Protein AF-A0A433ER71-F1 (afdb_monomer_lite)

Foldseek 3Di:
DDDAAEAEEEAAPQCPVVCVVVQVVVVVVDSHHYDYYHPYQVVLVVCVVVVVHPGRDHPDDDDPVQVDPPHNDDDDDDGDDDDDDDDDPQLDDPPVPPDCPPDPDVVVVCVVVVVDDDPCVVRVGDD

Radius of gyration: 21.33 Å; chains: 1; bounding box: 49×27×64 Å

pLDDT: mean 84.92, std 12.04, range [51.22, 97.25]

Sequence (127 aa):
MSKKPTYLFGGSTSVQGLMNSVLKKFTQEHDIRVAYNSSGSSGGETGIKDNTLVLGFTSRVLKPEFTKAPYAGLKFAIDGILLIANLPSDCKQSDSELDLVSSKVNILQQIYQGTTKTWGDLLGCQS

Structure (mmCIF, N/CA/C/O backbone):
data_AF-A0A433ER71-F1
#
_entry.id   AF-A0A433ER71-F1
#
loop_
_atom_site.group_PDB
_atom_site.id
_atom_site.type_symbol
_atom_site.label_atom_id
_atom_site.label_alt_id
_atom_site.label_comp_id
_atom_site.label_asym_id
_atom_site.label_entity_id
_atom_site.label_seq_id
_atom_site.pdbx_PDB_ins_code
_atom_site.Cartn_x
_atom_site.Cartn_y
_atom_site.Cartn_z
_atom_site.occupancy
_atom_site.B_iso_or_equiv
_atom_site.auth_seq_id
_atom_site.auth_comp_id
_atom_site.auth_asym_id
_atom_site.auth_atom_id
_atom_site.pdbx_PDB_model_num
ATOM 1 N N . MET A 1 1 ? 1.423 -10.251 -36.057 1.00 51.22 1 MET A N 1
ATOM 2 C CA . MET A 1 1 ? 1.048 -9.295 -34.991 1.00 51.22 1 MET A CA 1
ATOM 3 C C . MET A 1 1 ? 2.092 -9.388 -33.889 1.00 51.22 1 MET A C 1
ATOM 5 O O . MET A 1 1 ? 2.271 -10.476 -33.357 1.00 51.22 1 MET A O 1
ATOM 9 N N . SER A 1 2 ? 2.822 -8.307 -33.599 1.00 61.31 2 SER A N 1
ATOM 10 C CA . SER A 1 2 ? 3.747 -8.281 -32.455 1.00 61.31 2 SER A CA 1
ATOM 11 C C . SER A 1 2 ? 2.932 -8.287 -31.157 1.00 61.31 2 SER A C 1
ATOM 13 O O . SER A 1 2 ? 1.913 -7.601 -31.074 1.00 61.31 2 SER A O 1
ATOM 15 N N . LYS A 1 3 ? 3.314 -9.098 -30.163 1.00 77.25 3 LYS A N 1
ATOM 16 C CA . LYS A 1 3 ? 2.631 -9.107 -28.861 1.00 77.25 3 LYS A CA 1
ATOM 17 C C . LYS A 1 3 ? 2.957 -7.798 -28.140 1.00 77.25 3 LYS A C 1
ATOM 19 O O . LYS A 1 3 ? 4.132 -7.487 -27.970 1.00 77.25 3 LYS A O 1
ATOM 24 N N . LYS A 1 4 ? 1.933 -7.065 -27.689 1.00 82.62 4 LYS A N 1
ATOM 25 C CA . LYS A 1 4 ? 2.132 -5.870 -26.855 1.00 82.62 4 LYS A CA 1
ATOM 26 C C . LYS A 1 4 ? 2.952 -6.245 -25.612 1.00 82.62 4 LYS A C 1
ATOM 28 O O . LYS A 1 4 ? 2.620 -7.257 -24.977 1.00 82.62 4 LYS A O 1
ATOM 33 N N . PRO A 1 5 ? 3.984 -5.469 -25.241 1.00 86.88 5 PRO A N 1
ATOM 34 C CA . PRO A 1 5 ? 4.736 -5.728 -24.022 1.00 86.88 5 PRO A CA 1
ATOM 35 C C . PRO A 1 5 ? 3.794 -5.656 -22.816 1.00 86.88 5 PRO A C 1
ATOM 37 O O . PRO A 1 5 ? 2.870 -4.839 -22.777 1.00 86.88 5 PRO A O 1
ATOM 40 N N . THR A 1 6 ? 3.996 -6.560 -21.858 1.00 90.06 6 THR A N 1
ATOM 41 C CA . THR A 1 6 ? 3.180 -6.651 -20.643 1.00 90.06 6 THR A CA 1
ATOM 42 C C . THR A 1 6 ? 4.055 -6.396 -19.427 1.00 90.06 6 THR A C 1
ATOM 44 O O . THR A 1 6 ? 5.035 -7.105 -19.218 1.00 90.06 6 THR A O 1
ATOM 47 N N . TYR A 1 7 ? 3.679 -5.403 -18.627 1.00 92.62 7 TYR A N 1
ATOM 48 C CA . TYR A 1 7 ? 4.356 -5.049 -17.385 1.00 92.62 7 TYR A CA 1
ATOM 49 C C . TYR A 1 7 ? 3.492 -5.432 -16.183 1.00 92.62 7 TYR A C 1
ATOM 51 O O . TYR A 1 7 ? 2.276 -5.218 -16.180 1.00 92.62 7 TYR A O 1
ATOM 59 N N . LEU A 1 8 ? 4.129 -6.002 -15.162 1.00 94.94 8 LEU A N 1
ATOM 60 C CA . LEU A 1 8 ? 3.473 -6.404 -13.922 1.00 94.94 8 LEU A CA 1
ATOM 61 C C . LEU A 1 8 ? 3.888 -5.472 -12.793 1.00 94.94 8 LEU A C 1
ATOM 63 O O . LEU A 1 8 ? 5.067 -5.366 -12.454 1.00 94.94 8 LEU A O 1
ATOM 67 N N . PHE A 1 9 ? 2.900 -4.798 -12.223 1.00 96.00 9 PHE A N 1
ATOM 68 C CA . PHE A 1 9 ? 3.019 -3.972 -11.030 1.00 96.00 9 PHE A CA 1
ATOM 69 C C . PHE A 1 9 ? 2.306 -4.675 -9.874 1.00 96.00 9 PHE A C 1
ATOM 71 O O . PHE A 1 9 ? 1.415 -5.493 -10.109 1.00 96.00 9 PHE A O 1
ATOM 78 N N . GLY A 1 10 ? 2.651 -4.377 -8.624 1.00 96.75 10 GLY A N 1
ATOM 79 C CA . GLY A 1 10 ? 1.924 -4.983 -7.510 1.00 96.75 10 GLY A CA 1
ATOM 80 C C . GLY A 1 10 ? 2.376 -4.582 -6.117 1.00 96.75 10 GLY A C 1
ATOM 81 O O . GLY A 1 10 ? 3.368 -3.882 -5.939 1.00 96.75 10 GLY A O 1
ATOM 82 N N . GLY A 1 11 ? 1.625 -5.029 -5.117 1.00 96.69 11 GLY A N 1
ATOM 83 C CA . GLY A 1 11 ? 1.913 -4.789 -3.708 1.00 96.69 11 GLY A CA 1
ATOM 84 C C . GLY A 1 11 ? 0.729 -4.195 -2.957 1.00 96.69 11 GLY A C 1
ATOM 85 O O . GLY A 1 11 ? -0.335 -4.809 -2.906 1.00 96.69 11 GLY A O 1
ATOM 86 N N . SER A 1 12 ? 0.939 -3.039 -2.318 1.00 95.44 12 SER A N 1
ATOM 87 C CA . SER A 1 12 ? -0.012 -2.402 -1.398 1.00 95.44 12 SER A CA 1
ATOM 88 C C . SER A 1 12 ? -1.445 -2.348 -1.934 1.00 95.44 12 SER A C 1
ATOM 90 O O . SER A 1 12 ? -1.748 -1.648 -2.898 1.00 95.44 12 SER A O 1
ATOM 92 N N . THR A 1 13 ? -2.359 -3.000 -1.219 1.00 94.00 13 THR A N 1
ATOM 93 C CA . THR A 1 13 ? -3.798 -2.962 -1.509 1.00 94.00 13 THR A CA 1
ATOM 94 C C . THR A 1 13 ? -4.361 -1.543 -1.435 1.00 94.00 13 THR A C 1
ATOM 96 O O . THR A 1 13 ? -5.298 -1.214 -2.159 1.00 94.00 13 THR A O 1
ATOM 99 N N . SER A 1 14 ? -3.762 -0.676 -0.615 1.00 92.19 14 SER A N 1
ATOM 100 C CA . SER A 1 14 ? -4.272 0.671 -0.360 1.00 92.19 14 SER A CA 1
ATOM 101 C C . SER A 1 14 ? -4.195 1.595 -1.583 1.00 92.19 14 SER A C 1
ATOM 103 O O . SER A 1 14 ? -5.033 2.472 -1.761 1.00 92.19 14 SER A O 1
ATOM 105 N N . VAL A 1 15 ? -3.266 1.333 -2.511 1.00 92.88 15 VAL A N 1
ATOM 106 C CA . VAL A 1 15 ? -3.113 2.117 -3.751 1.00 92.88 15 VAL A CA 1
ATOM 107 C C . VAL A 1 15 ? -3.743 1.442 -4.969 1.00 92.88 15 VAL A C 1
ATOM 109 O O . VAL A 1 15 ? -3.690 1.988 -6.070 1.00 92.88 15 VAL A O 1
ATOM 112 N N . GLN A 1 16 ? -4.365 0.269 -4.805 1.00 92.31 16 GLN A N 1
ATOM 113 C CA . GLN A 1 16 ? -4.931 -0.500 -5.915 1.00 92.31 16 GLN A CA 1
ATOM 114 C C . GLN A 1 16 ? -5.985 0.302 -6.693 1.00 92.31 16 GLN A C 1
ATOM 116 O O . GLN A 1 16 ? -5.972 0.296 -7.922 1.00 92.31 16 GLN A O 1
ATOM 121 N N . GLY A 1 17 ? -6.875 1.024 -6.003 1.00 92.12 17 GLY A N 1
ATOM 122 C CA . GLY A 1 17 ? -7.908 1.845 -6.650 1.00 92.12 17 GLY A CA 1
ATOM 123 C C . GLY A 1 17 ? -7.325 2.970 -7.515 1.00 92.12 17 GLY A C 1
ATOM 124 O O . GLY A 1 17 ? -7.747 3.166 -8.660 1.00 92.12 17 GLY A O 1
ATOM 125 N N . LEU A 1 18 ? -6.298 3.654 -6.998 1.00 91.88 18 LEU A N 1
ATOM 126 C CA . LEU A 1 18 ? -5.546 4.671 -7.734 1.00 91.88 18 LEU A CA 1
ATOM 127 C C . LEU A 1 18 ? -4.863 4.057 -8.961 1.00 91.88 18 LEU A C 1
ATOM 129 O O . LEU A 1 18 ? -5.049 4.537 -10.079 1.00 91.88 18 LEU A O 1
ATOM 133 N N . MET A 1 19 ? -4.125 2.960 -8.770 1.00 93.62 19 MET A N 1
ATOM 134 C CA . MET A 1 19 ? -3.391 2.305 -9.851 1.00 93.62 19 MET A CA 1
ATOM 135 C C . MET A 1 19 ? -4.324 1.771 -10.933 1.00 93.62 19 MET A C 1
ATOM 137 O O . MET A 1 19 ? -4.067 2.001 -12.107 1.00 93.62 19 MET A O 1
ATOM 141 N N . ASN A 1 20 ? -5.449 1.149 -10.585 1.00 92.06 20 ASN A N 1
ATOM 142 C CA . ASN A 1 20 ? -6.422 0.681 -11.574 1.00 92.06 20 ASN A CA 1
ATOM 143 C C . ASN A 1 20 ? -6.931 1.825 -12.467 1.00 92.06 20 ASN A C 1
ATOM 145 O O . ASN A 1 20 ? -7.063 1.654 -13.680 1.00 92.06 20 ASN A O 1
ATOM 149 N N . SER A 1 21 ? -7.168 3.000 -11.881 1.00 92.25 21 SER A N 1
ATOM 150 C CA . SER A 1 21 ? -7.619 4.187 -12.614 1.00 92.25 21 SER A CA 1
ATOM 151 C C . SER A 1 21 ? -6.531 4.724 -13.550 1.00 92.25 21 SER A C 1
ATOM 153 O O . SER A 1 21 ? -6.796 4.977 -14.727 1.00 92.25 21 SER A O 1
ATOM 155 N N . VAL A 1 22 ? -5.292 4.832 -13.058 1.00 91.19 22 VAL A N 1
ATOM 156 C CA . VAL A 1 22 ? -4.134 5.285 -13.847 1.00 91.19 22 VAL A CA 1
ATOM 157 C C . VAL A 1 22 ? -3.828 4.311 -14.987 1.00 91.19 22 VAL A C 1
ATOM 159 O O . VAL A 1 22 ? -3.690 4.724 -16.137 1.00 91.19 22 VAL A O 1
ATOM 162 N N . LEU A 1 23 ? -3.775 3.008 -14.701 1.00 91.69 23 LEU A N 1
ATOM 163 C CA . LEU A 1 23 ? -3.423 1.974 -15.675 1.00 91.69 23 LEU A CA 1
ATOM 164 C C . LEU A 1 23 ? -4.477 1.806 -16.769 1.00 91.69 23 LEU A C 1
ATOM 166 O O . LEU A 1 23 ? -4.118 1.505 -17.911 1.00 91.69 23 LEU A O 1
ATOM 170 N N . LYS A 1 24 ? -5.759 2.037 -16.453 1.00 90.12 24 LYS A N 1
ATOM 171 C CA . LYS A 1 24 ? -6.833 2.063 -17.453 1.00 90.12 24 LYS A CA 1
ATOM 172 C C . LYS A 1 24 ? -6.564 3.131 -18.510 1.00 90.12 24 LYS A C 1
ATOM 174 O O . LYS A 1 24 ? -6.632 2.824 -19.696 1.00 90.12 24 LYS A O 1
ATOM 179 N N . LYS A 1 25 ? -6.213 4.349 -18.087 1.00 89.69 25 LYS A N 1
ATOM 180 C CA . LYS A 1 25 ? -5.865 5.447 -18.998 1.00 89.69 25 LYS A CA 1
ATOM 181 C C . LYS A 1 25 ? -4.566 5.151 -19.756 1.00 89.69 25 LYS A C 1
ATOM 183 O O . LYS A 1 25 ? -4.532 5.243 -20.976 1.00 89.69 25 LYS A O 1
ATOM 188 N N . PHE A 1 26 ? -3.539 4.676 -19.054 1.00 88.50 26 PHE A N 1
ATOM 189 C CA . PHE A 1 26 ? -2.230 4.380 -19.644 1.00 88.50 26 PHE A CA 1
ATOM 190 C C . PHE A 1 26 ? -2.292 3.296 -20.736 1.00 88.50 26 PHE A C 1
ATOM 192 O O . PHE A 1 26 ? -1.672 3.426 -21.784 1.00 88.50 26 PHE A O 1
ATOM 199 N N . THR A 1 27 ? -3.097 2.249 -20.532 1.00 88.31 27 THR A N 1
ATOM 200 C CA . THR A 1 27 ? -3.307 1.174 -21.523 1.00 88.31 27 THR A CA 1
ATOM 201 C C . THR A 1 27 ? -4.127 1.639 -22.736 1.00 88.31 27 THR A C 1
ATOM 203 O O . THR A 1 27 ? -4.049 1.033 -23.801 1.00 88.31 27 THR A O 1
ATOM 206 N N . GLN A 1 28 ? -4.944 2.688 -22.588 1.00 88.94 28 GLN A N 1
ATOM 207 C CA . GLN A 1 28 ? -5.695 3.285 -23.699 1.00 88.94 28 GLN A CA 1
ATOM 208 C C . GLN A 1 28 ? -4.824 4.226 -24.537 1.00 88.94 28 GLN A C 1
ATOM 210 O O . GLN A 1 28 ? -4.971 4.265 -25.755 1.00 88.94 28 GLN A O 1
ATOM 215 N N . GLU A 1 29 ? -3.925 4.970 -23.892 1.00 93.25 29 GLU A N 1
ATOM 216 C CA . GLU A 1 29 ? -3.077 5.983 -24.535 1.00 93.25 29 GLU A CA 1
ATOM 217 C C . GLU A 1 29 ? -1.780 5.408 -25.126 1.00 93.25 29 GLU A C 1
ATOM 219 O O . GLU A 1 29 ? -1.178 6.019 -26.008 1.00 93.25 29 GLU A O 1
ATOM 224 N N . HIS A 1 30 ? -1.354 4.222 -24.681 1.00 89.94 30 HIS A N 1
ATOM 225 C CA . HIS A 1 30 ? -0.104 3.595 -25.106 1.00 89.94 30 HIS A CA 1
ATOM 226 C C . HIS A 1 30 ? -0.311 2.156 -25.591 1.00 89.94 30 HIS A C 1
ATOM 228 O O . HIS A 1 30 ? -1.169 1.426 -25.098 1.00 89.94 30 HIS A O 1
ATOM 234 N N . ASP A 1 31 ? 0.532 1.700 -26.524 1.00 90.69 31 ASP A N 1
ATOM 235 C CA . ASP A 1 31 ? 0.473 0.339 -27.078 1.00 90.69 31 ASP A CA 1
ATOM 236 C C . ASP A 1 31 ? 1.133 -0.720 -26.171 1.00 90.69 31 ASP A C 1
A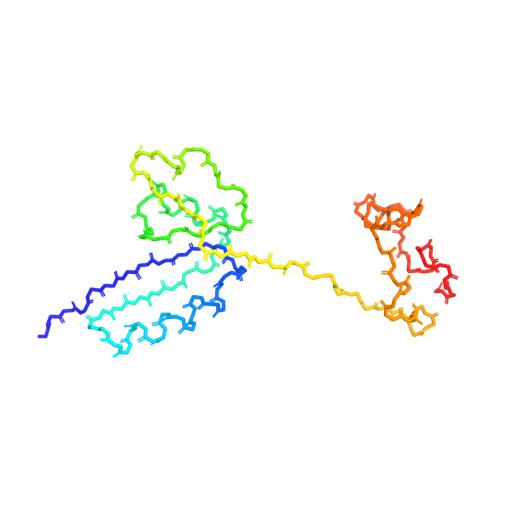TOM 238 O O . ASP A 1 31 ? 1.928 -1.555 -26.598 1.00 90.69 31 ASP A O 1
ATOM 242 N N . ILE A 1 32 ? 0.811 -0.682 -24.881 1.00 89.88 32 ILE A N 1
ATOM 243 C CA . ILE A 1 32 ? 1.353 -1.591 -23.868 1.00 89.88 32 ILE A CA 1
ATOM 244 C C . ILE A 1 32 ? 0.221 -2.189 -23.036 1.00 89.88 32 ILE A C 1
ATOM 246 O O . ILE A 1 32 ? -0.904 -1.696 -23.039 1.00 89.88 32 ILE A O 1
ATOM 250 N N . ARG A 1 33 ? 0.513 -3.254 -22.290 1.00 90.12 33 ARG A N 1
ATOM 251 C CA . ARG A 1 33 ? -0.389 -3.789 -21.266 1.00 90.12 33 ARG A CA 1
ATOM 252 C C . ARG A 1 33 ? 0.260 -3.648 -19.905 1.00 90.12 33 ARG A C 1
ATOM 254 O O . ARG A 1 33 ? 1.421 -4.008 -19.731 1.00 90.12 33 ARG A O 1
ATOM 261 N N . VAL A 1 34 ? -0.506 -3.185 -18.929 1.00 91.38 34 VAL A N 1
ATOM 262 C CA . VAL A 1 34 ? -0.062 -3.156 -17.539 1.00 91.38 34 VAL A CA 1
ATOM 263 C C . VAL A 1 34 ? -1.123 -3.804 -16.666 1.00 91.38 34 VAL A C 1
ATOM 265 O O . VAL A 1 34 ? -2.311 -3.531 -16.829 1.00 91.38 34 VAL A O 1
ATOM 268 N N . ALA A 1 35 ? -0.697 -4.672 -15.754 1.00 90.38 35 ALA A N 1
ATOM 269 C CA . ALA A 1 35 ? -1.568 -5.280 -14.757 1.00 90.38 35 ALA A CA 1
ATOM 270 C C . ALA A 1 35 ? -1.060 -4.975 -13.346 1.00 90.38 35 ALA A C 1
ATOM 272 O O . ALA A 1 35 ? 0.147 -4.868 -13.125 1.00 90.38 35 ALA A O 1
ATOM 273 N N . TYR A 1 36 ? -1.995 -4.857 -12.403 1.00 94.12 36 TYR A N 1
ATOM 274 C CA . TYR A 1 36 ? -1.702 -4.655 -10.990 1.00 94.12 36 TYR A CA 1
ATOM 275 C C . TYR A 1 36 ? -2.085 -5.896 -10.177 1.00 94.12 36 TYR A C 1
ATOM 277 O O . TYR A 1 36 ? -3.250 -6.293 -10.168 1.00 94.12 36 TYR A O 1
ATOM 285 N N . ASN A 1 37 ? -1.119 -6.489 -9.477 1.00 94.31 37 ASN A N 1
ATOM 286 C CA . ASN A 1 37 ? -1.331 -7.596 -8.554 1.00 94.31 37 ASN A CA 1
ATOM 287 C C . ASN A 1 37 ? -1.400 -7.085 -7.106 1.00 94.31 37 ASN A C 1
ATOM 289 O O . ASN A 1 37 ? -0.402 -6.633 -6.541 1.00 94.31 37 ASN A O 1
ATOM 293 N N . SER A 1 38 ? -2.579 -7.173 -6.497 1.00 91.69 38 SER A N 1
ATOM 294 C CA . SER A 1 38 ? -2.825 -6.718 -5.126 1.00 91.69 38 SER A CA 1
ATOM 295 C C . SER A 1 38 ? -2.410 -7.788 -4.110 1.00 91.69 38 SER A C 1
ATOM 297 O O . SER A 1 38 ? -3.239 -8.498 -3.549 1.00 91.69 38 SER A O 1
ATOM 299 N N . SER A 1 39 ? -1.099 -7.943 -3.914 1.00 94.56 39 SER A N 1
ATOM 300 C CA . SER A 1 39 ? -0.490 -8.960 -3.041 1.00 94.56 39 SER A CA 1
ATOM 301 C C . SER A 1 39 ? -0.162 -8.458 -1.625 1.00 94.56 39 SER A C 1
ATOM 303 O O . SER A 1 39 ? 0.396 -9.195 -0.812 1.00 94.56 39 SER A O 1
ATOM 305 N N . GLY A 1 40 ? -0.496 -7.202 -1.314 1.00 95.38 40 GLY A N 1
ATOM 306 C CA . GLY A 1 40 ? -0.130 -6.527 -0.070 1.00 95.38 40 GLY A CA 1
ATOM 307 C C . GLY A 1 40 ? 1.308 -5.994 -0.077 1.00 95.38 40 GLY A C 1
ATOM 308 O O . GLY A 1 40 ? 2.145 -6.388 -0.887 1.00 95.38 40 GLY A O 1
ATOM 309 N N . SER A 1 41 ? 1.619 -5.080 0.846 1.00 95.75 41 SER A N 1
ATOM 310 C CA . SER A 1 41 ? 2.904 -4.357 0.876 1.00 95.75 41 SER A CA 1
ATOM 311 C C . SER A 1 41 ? 4.130 -5.279 0.917 1.00 95.75 41 SER A C 1
ATOM 313 O O . SER A 1 41 ? 5.100 -5.040 0.203 1.00 95.75 41 SER A O 1
ATOM 315 N N . SER A 1 42 ? 4.070 -6.376 1.684 1.00 96.00 42 SER A N 1
ATOM 316 C CA . SER A 1 42 ? 5.148 -7.376 1.705 1.00 96.00 42 SER A CA 1
ATOM 317 C C . SER A 1 42 ? 5.329 -8.063 0.344 1.00 96.00 42 SER A C 1
ATOM 319 O O . SER A 1 42 ? 6.457 -8.295 -0.072 1.00 96.00 42 SER A O 1
ATOM 321 N N . GLY A 1 43 ? 4.235 -8.350 -0.371 1.00 96.75 43 GLY A N 1
ATOM 322 C CA . GLY A 1 43 ? 4.285 -8.960 -1.700 1.00 96.75 43 GLY A CA 1
ATOM 323 C C . GLY A 1 43 ? 4.896 -8.036 -2.756 1.00 96.75 43 GLY A C 1
ATOM 324 O O . GLY A 1 43 ? 5.603 -8.512 -3.639 1.00 96.75 43 GLY A O 1
ATOM 325 N N . GLY A 1 44 ? 4.689 -6.720 -2.638 1.00 97.06 44 GLY A N 1
ATOM 326 C CA . GLY A 1 44 ? 5.349 -5.726 -3.492 1.00 97.06 44 GLY A CA 1
ATOM 327 C C . GLY A 1 44 ? 6.866 -5.694 -3.288 1.00 97.06 44 GLY A C 1
ATOM 328 O O . GLY A 1 44 ? 7.622 -5.703 -4.256 1.00 97.06 44 GLY A O 1
ATOM 329 N N . GLU A 1 45 ? 7.310 -5.713 -2.028 1.00 96.88 45 GLU A N 1
ATOM 330 C CA . GLU A 1 45 ? 8.733 -5.765 -1.667 1.00 96.88 45 GLU A CA 1
ATOM 331 C C . GLU A 1 45 ? 9.406 -7.056 -2.160 1.00 96.88 45 GLU A C 1
ATOM 333 O O . GLU A 1 45 ? 10.479 -6.998 -2.762 1.00 96.88 45 GLU A O 1
ATOM 338 N N . THR A 1 46 ? 8.771 -8.213 -1.943 1.00 96.94 46 THR A N 1
ATOM 339 C CA . THR A 1 46 ? 9.263 -9.509 -2.433 1.00 96.94 46 THR A CA 1
ATOM 340 C C . THR A 1 46 ? 9.303 -9.551 -3.956 1.00 96.94 46 THR A C 1
ATOM 342 O O . THR A 1 46 ? 10.319 -9.927 -4.526 1.00 96.94 46 THR A O 1
ATOM 345 N N . GLY A 1 47 ? 8.251 -9.088 -4.636 1.00 97.06 47 GLY A N 1
ATOM 346 C CA . GLY A 1 47 ? 8.198 -9.123 -6.096 1.00 97.06 47 GLY A CA 1
ATOM 347 C C . GLY A 1 47 ? 9.292 -8.294 -6.777 1.00 97.06 47 GLY A C 1
ATOM 348 O O . GLY A 1 47 ? 9.772 -8.682 -7.841 1.00 97.06 47 GLY A O 1
ATOM 349 N N . ILE A 1 48 ? 9.729 -7.197 -6.148 1.00 97.25 48 ILE A N 1
ATOM 350 C CA . ILE A 1 48 ? 10.877 -6.406 -6.614 1.00 97.25 48 ILE A CA 1
ATOM 351 C C . ILE A 1 48 ? 12.197 -7.138 -6.379 1.00 97.25 48 ILE A 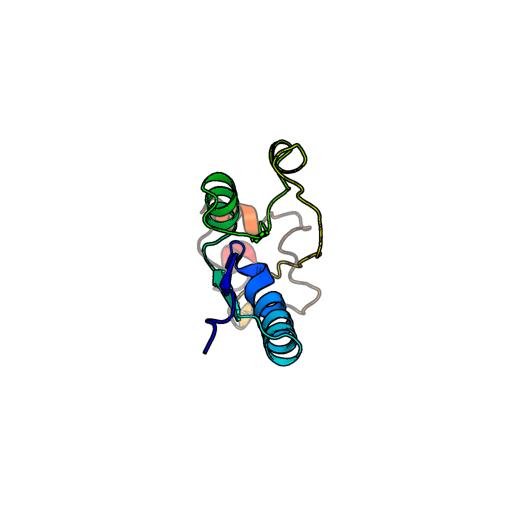C 1
ATOM 353 O O . ILE A 1 48 ? 13.031 -7.176 -7.278 1.00 97.25 48 ILE A O 1
ATOM 357 N N . LYS A 1 49 ? 12.384 -7.756 -5.208 1.00 96.75 49 LYS A N 1
ATOM 358 C CA . LYS A 1 49 ? 13.589 -8.550 -4.913 1.00 96.75 49 LYS A CA 1
ATOM 359 C C . LYS A 1 49 ? 13.731 -9.759 -5.840 1.00 96.75 49 LYS A C 1
ATOM 361 O O . LYS A 1 49 ? 14.836 -10.065 -6.278 1.00 96.75 49 LYS A O 1
ATOM 366 N N . ASP A 1 50 ? 12.611 -10.389 -6.175 1.00 97.00 50 ASP A N 1
ATOM 367 C C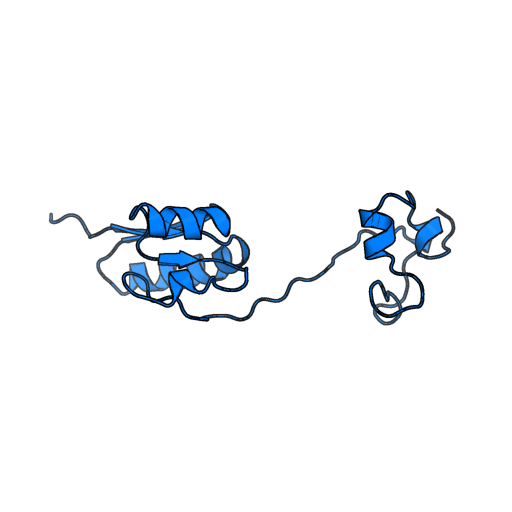A . ASP A 1 50 ? 12.559 -11.577 -7.028 1.00 97.00 50 ASP A CA 1
ATOM 368 C C . ASP A 1 50 ? 12.529 -11.234 -8.529 1.00 97.00 50 ASP A C 1
ATOM 370 O O . ASP A 1 50 ? 12.464 -12.132 -9.366 1.00 97.00 50 ASP A O 1
ATOM 374 N N . ASN A 1 51 ? 12.558 -9.944 -8.895 1.00 95.62 51 ASN A N 1
ATOM 375 C CA . ASN A 1 51 ? 12.439 -9.448 -10.274 1.00 95.62 51 ASN A CA 1
ATOM 376 C C . ASN A 1 51 ? 11.176 -9.933 -11.016 1.00 95.62 51 ASN A C 1
ATOM 378 O O . ASN A 1 51 ? 11.161 -10.045 -12.242 1.00 95.62 51 ASN A O 1
ATOM 382 N N . THR A 1 52 ? 10.100 -10.219 -10.283 1.00 95.81 52 THR A N 1
ATOM 383 C CA . THR A 1 52 ? 8.803 -10.616 -10.859 1.00 95.81 52 THR A CA 1
ATOM 384 C C . THR A 1 52 ? 7.889 -9.417 -11.111 1.00 95.81 52 THR A C 1
ATOM 386 O O . THR A 1 52 ? 6.952 -9.506 -11.907 1.00 95.81 52 THR A O 1
ATOM 389 N N . LEU A 1 53 ? 8.172 -8.286 -10.456 1.00 96.50 53 LEU A N 1
ATOM 390 C CA . LEU A 1 53 ? 7.483 -7.015 -10.638 1.00 96.50 53 LEU A CA 1
ATOM 391 C C . LEU A 1 53 ? 8.430 -5.960 -11.196 1.00 96.50 53 LEU A C 1
ATOM 393 O O . LEU A 1 53 ? 9.591 -5.870 -10.809 1.00 96.50 53 LEU A O 1
ATOM 397 N N . VAL A 1 54 ? 7.884 -5.102 -12.051 1.00 95.56 54 VAL A N 1
ATOM 398 C CA . VAL A 1 54 ? 8.578 -3.905 -12.540 1.00 95.56 54 VAL A CA 1
ATOM 399 C C . VAL A 1 54 ? 8.445 -2.763 -11.540 1.00 95.56 54 VAL A C 1
ATOM 401 O O . VAL A 1 54 ? 9.398 -2.024 -11.329 1.00 95.56 54 VAL A O 1
ATOM 404 N N . LEU A 1 55 ? 7.279 -2.639 -10.896 1.00 95.69 55 LEU A N 1
ATOM 405 C CA . LEU A 1 55 ? 7.035 -1.686 -9.813 1.00 95.69 55 LEU A CA 1
ATOM 406 C C . LEU A 1 55 ? 6.355 -2.384 -8.634 1.00 95.69 55 LEU A C 1
ATOM 408 O O . LEU A 1 55 ? 5.299 -3.006 -8.788 1.00 95.69 55 LEU A O 1
ATOM 412 N N . GLY A 1 56 ? 6.965 -2.246 -7.458 1.00 96.25 56 GLY A N 1
ATOM 413 C CA . GLY A 1 56 ? 6.464 -2.738 -6.182 1.00 96.25 56 GLY A CA 1
ATOM 414 C C . GLY A 1 56 ? 5.970 -1.584 -5.322 1.00 96.25 56 GLY A C 1
ATOM 415 O O . GLY A 1 56 ? 6.639 -0.560 -5.200 1.00 96.25 56 GLY A O 1
ATOM 416 N N . PHE A 1 57 ? 4.803 -1.752 -4.711 1.00 96.06 57 PHE A N 1
ATOM 417 C CA . PHE A 1 57 ? 4.161 -0.730 -3.892 1.00 96.06 57 PHE A CA 1
ATOM 418 C C . PHE A 1 57 ? 4.110 -1.181 -2.434 1.00 96.06 57 PHE A C 1
ATOM 420 O O . PHE A 1 57 ? 3.666 -2.289 -2.139 1.00 96.06 57 PHE A O 1
ATOM 427 N N . THR A 1 58 ? 4.513 -0.308 -1.513 1.00 94.81 58 THR A N 1
ATOM 428 C CA . THR A 1 58 ? 4.435 -0.546 -0.067 1.00 94.81 58 THR A CA 1
ATOM 429 C C . THR A 1 58 ? 3.755 0.645 0.603 1.00 94.81 58 THR A C 1
ATOM 431 O O . THR A 1 58 ? 4.090 1.792 0.324 1.00 94.81 58 THR A O 1
ATOM 434 N N . SER A 1 59 ? 2.769 0.378 1.460 1.00 93.19 59 SER A N 1
ATOM 435 C CA . SER A 1 59 ? 2.150 1.381 2.345 1.00 93.19 59 SER A CA 1
ATOM 436 C C . SER A 1 59 ? 2.951 1.614 3.629 1.00 93.19 59 SER A C 1
ATOM 438 O O . SER A 1 59 ? 2.569 2.424 4.469 1.00 93.19 59 SER A O 1
ATOM 440 N N . ARG A 1 60 ? 4.055 0.883 3.811 1.00 90.00 60 ARG A N 1
ATOM 441 C CA . ARG A 1 60 ? 4.946 1.026 4.963 1.00 90.00 60 ARG A CA 1
ATOM 442 C C . ARG A 1 60 ? 6.032 2.049 4.666 1.00 90.00 60 ARG A C 1
ATOM 444 O O . ARG A 1 60 ? 6.267 2.434 3.522 1.00 90.00 60 ARG A O 1
ATOM 451 N N . VAL A 1 61 ? 6.744 2.442 5.719 1.00 90.44 61 VAL A N 1
ATOM 452 C CA . VAL A 1 61 ? 7.990 3.194 5.572 1.00 90.44 61 VAL A CA 1
ATOM 453 C C . VAL A 1 61 ? 8.924 2.419 4.645 1.00 90.44 61 VAL A C 1
ATOM 455 O O . VAL A 1 61 ? 9.209 1.242 4.875 1.00 90.44 61 VAL A O 1
ATOM 458 N N . LEU A 1 62 ? 9.386 3.091 3.592 1.00 91.81 62 LEU A N 1
ATOM 459 C CA . LEU A 1 62 ? 10.301 2.505 2.627 1.00 91.81 62 LEU A CA 1
ATOM 460 C C . LEU A 1 62 ? 11.609 2.122 3.329 1.00 91.81 62 LEU A C 1
ATOM 462 O O . LEU A 1 62 ? 12.268 2.969 3.937 1.00 91.81 62 LEU A O 1
ATOM 466 N N . LYS A 1 63 ? 11.986 0.845 3.244 1.00 94.00 63 LYS A N 1
ATOM 467 C CA . LYS A 1 63 ? 13.239 0.357 3.830 1.00 94.00 63 LYS A CA 1
ATOM 468 C C . LYS A 1 63 ? 14.442 0.976 3.101 1.00 94.00 63 LYS A C 1
ATOM 470 O O . LYS A 1 63 ? 14.399 1.070 1.873 1.00 94.00 63 LYS A O 1
ATOM 475 N N . PRO A 1 64 ? 15.540 1.320 3.805 1.00 95.19 64 PRO A N 1
ATOM 476 C CA . PRO A 1 64 ? 16.726 1.924 3.187 1.00 95.19 64 PRO A CA 1
ATOM 477 C C . PRO A 1 64 ? 17.370 1.087 2.076 1.00 95.19 64 PRO A C 1
ATOM 479 O O . PRO A 1 64 ? 18.051 1.626 1.213 1.00 95.19 64 PRO A O 1
ATOM 482 N N . GLU A 1 65 ? 17.181 -0.232 2.086 1.00 95.12 65 GLU A N 1
ATOM 483 C CA . GLU A 1 65 ? 17.650 -1.105 1.006 1.00 95.12 65 GLU A CA 1
ATOM 484 C C . GLU A 1 65 ? 17.014 -0.756 -0.346 1.00 95.12 65 GLU A C 1
ATOM 486 O O . GLU A 1 65 ? 17.697 -0.808 -1.359 1.00 95.12 65 GLU A O 1
ATOM 491 N N . PHE A 1 66 ? 15.752 -0.313 -0.368 1.00 96.19 66 PHE A N 1
ATOM 492 C CA . PHE A 1 66 ? 15.038 0.029 -1.599 1.00 96.19 66 PHE A CA 1
ATOM 493 C C . PHE A 1 66 ? 15.367 1.425 -2.142 1.00 96.19 66 PHE A C 1
ATOM 495 O O . PHE A 1 66 ? 14.848 1.797 -3.190 1.00 96.19 66 PHE A O 1
ATOM 502 N N . THR A 1 67 ? 16.213 2.210 -1.469 1.00 95.12 67 THR A N 1
ATOM 503 C CA . THR A 1 67 ? 16.646 3.540 -1.942 1.00 95.12 67 THR A CA 1
ATOM 504 C C . THR A 1 67 ? 18.039 3.530 -2.570 1.00 95.12 67 THR A C 1
ATOM 506 O O . THR A 1 67 ? 18.556 4.580 -2.948 1.00 95.12 67 THR A O 1
ATOM 509 N N . LYS A 1 68 ? 18.664 2.354 -2.662 1.00 94.19 68 LYS A N 1
ATOM 510 C CA . LYS A 1 68 ? 20.016 2.159 -3.183 1.00 94.19 68 LYS A CA 1
ATOM 511 C C . LYS A 1 68 ? 19.986 1.165 -4.334 1.00 94.19 68 LYS A C 1
ATOM 513 O O . LYS A 1 68 ? 19.140 0.274 -4.360 1.00 94.19 68 LYS A O 1
ATOM 518 N N . ALA A 1 69 ? 20.962 1.283 -5.233 1.00 93.88 69 ALA A N 1
ATOM 519 C CA . ALA A 1 69 ? 21.129 0.360 -6.348 1.00 93.88 69 ALA A CA 1
ATOM 520 C C . ALA A 1 69 ? 21.092 -1.113 -5.872 1.00 93.88 69 ALA A C 1
ATOM 522 O O . ALA A 1 69 ? 21.713 -1.433 -4.854 1.00 93.88 69 ALA A O 1
ATOM 523 N N . PRO A 1 70 ? 20.378 -2.004 -6.584 1.00 93.69 70 PRO A N 1
ATOM 524 C CA . PRO A 1 70 ? 19.745 -1.793 -7.893 1.00 93.69 70 PRO A CA 1
ATOM 525 C C . PRO A 1 70 ? 18.349 -1.137 -7.841 1.00 93.69 70 PRO A C 1
ATOM 527 O O . PRO A 1 70 ? 17.723 -0.959 -8.882 1.00 93.69 70 PRO A O 1
ATOM 530 N N . TYR A 1 71 ? 17.849 -0.778 -6.659 1.00 96.56 71 TYR A N 1
ATOM 531 C CA . TYR A 1 71 ? 16.506 -0.238 -6.466 1.00 96.56 71 TYR A CA 1
ATOM 532 C C . TYR A 1 71 ? 16.484 1.298 -6.463 1.00 96.56 71 TYR A C 1
ATOM 534 O O . TYR A 1 71 ? 17.472 1.963 -6.149 1.00 96.56 71 TYR A O 1
ATOM 542 N N . ALA A 1 72 ? 15.324 1.864 -6.796 1.00 95.56 72 ALA A N 1
ATOM 543 C CA . ALA A 1 72 ? 15.088 3.307 -6.822 1.00 95.56 72 ALA A CA 1
ATOM 544 C C . ALA A 1 72 ? 13.679 3.634 -6.301 1.00 95.56 72 ALA A C 1
ATOM 546 O O . ALA A 1 72 ? 12.796 4.068 -7.038 1.00 95.56 72 ALA A O 1
ATOM 547 N N . GLY A 1 73 ? 13.443 3.360 -5.020 1.00 95.31 73 GLY A N 1
ATOM 548 C CA . GLY A 1 73 ? 12.169 3.630 -4.365 1.00 95.31 73 GLY A CA 1
ATOM 549 C C . GLY A 1 73 ? 11.976 5.113 -4.038 1.00 95.31 73 GLY A C 1
ATOM 550 O O . GLY A 1 73 ? 12.901 5.799 -3.603 1.00 95.31 73 GLY A O 1
ATOM 551 N N . LEU A 1 74 ? 10.744 5.595 -4.209 1.00 95.06 74 LEU A N 1
ATOM 552 C CA . LEU A 1 74 ? 10.329 6.965 -3.907 1.00 95.06 74 LEU A CA 1
ATOM 553 C C . LEU A 1 74 ? 8.930 6.991 -3.282 1.00 95.06 74 LEU A C 1
ATOM 555 O O . LEU A 1 74 ? 8.160 6.036 -3.399 1.00 95.06 74 LEU A O 1
ATOM 559 N N . LYS A 1 75 ? 8.586 8.105 -2.631 1.00 93.25 75 LYS A N 1
ATOM 560 C CA . LYS A 1 75 ? 7.212 8.378 -2.190 1.00 93.25 75 LYS A CA 1
ATOM 561 C C . LYS A 1 75 ? 6.442 9.003 -3.352 1.00 93.25 75 LYS A C 1
ATOM 563 O O . LYS A 1 75 ? 6.866 10.036 -3.856 1.00 93.25 75 LYS A O 1
ATOM 568 N N . PHE A 1 76 ? 5.328 8.396 -3.755 1.00 90.25 76 PHE A N 1
ATOM 569 C CA . PHE A 1 76 ? 4.502 8.894 -4.867 1.00 90.25 76 PHE A CA 1
ATOM 570 C C . PHE A 1 76 ? 3.094 9.336 -4.440 1.00 90.25 76 PHE A C 1
ATOM 572 O O . PHE A 1 76 ? 2.434 10.056 -5.181 1.00 90.25 76 PHE A O 1
ATOM 579 N N . ALA A 1 77 ? 2.633 8.911 -3.260 1.00 89.31 77 ALA A N 1
ATOM 580 C CA . ALA A 1 77 ? 1.321 9.241 -2.716 1.00 89.31 77 ALA A CA 1
ATOM 581 C C . ALA A 1 77 ? 1.365 9.298 -1.181 1.00 89.31 77 ALA A C 1
ATOM 583 O O . ALA A 1 77 ? 2.223 8.671 -0.552 1.00 89.31 77 ALA A O 1
ATOM 584 N N . ILE A 1 78 ? 0.427 10.045 -0.599 1.00 87.81 78 ILE A N 1
ATOM 585 C CA . ILE A 1 78 ? 0.091 10.019 0.828 1.00 87.81 78 ILE A CA 1
ATOM 586 C C . ILE A 1 78 ? -1.315 9.431 0.924 1.00 87.81 78 ILE A C 1
ATOM 588 O O . ILE A 1 78 ? -2.205 9.849 0.186 1.00 87.81 78 ILE A O 1
ATOM 592 N N . ASP A 1 79 ? -1.487 8.453 1.804 1.00 84.56 79 ASP A N 1
ATOM 593 C CA . ASP A 1 79 ? -2.732 7.715 2.001 1.00 84.56 79 ASP A CA 1
ATOM 594 C C . ASP A 1 79 ? -3.238 7.921 3.434 1.00 84.56 79 ASP A C 1
ATOM 596 O O . ASP A 1 79 ? -2.439 8.055 4.365 1.00 84.56 79 ASP A O 1
ATOM 600 N N . GLY A 1 80 ? -4.558 7.978 3.596 1.00 85.19 80 GLY A N 1
ATOM 601 C CA . GLY A 1 80 ? -5.233 8.187 4.870 1.00 85.19 80 GLY A CA 1
ATOM 602 C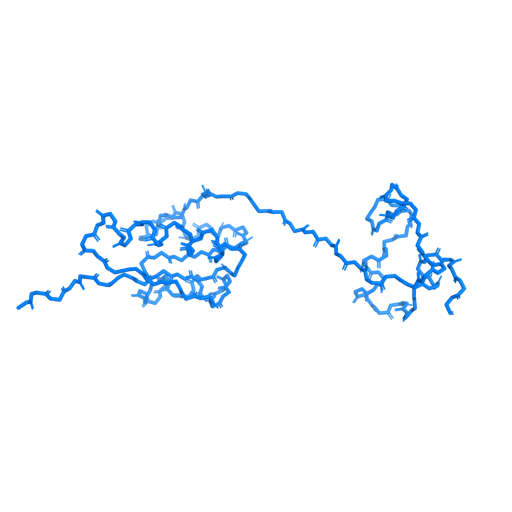 C . GLY A 1 80 ? -5.951 6.918 5.309 1.00 85.19 80 GLY A C 1
ATOM 603 O O . GLY A 1 80 ? -6.811 6.407 4.597 1.00 85.19 80 GLY A O 1
ATOM 604 N N . ILE A 1 81 ? -5.637 6.430 6.508 1.00 83.56 81 ILE A N 1
ATOM 605 C CA . ILE A 1 81 ? -6.361 5.311 7.114 1.00 83.56 81 ILE A CA 1
ATOM 606 C C . ILE A 1 81 ? -7.458 5.875 8.009 1.00 83.56 81 ILE A C 1
ATOM 608 O O . ILE A 1 81 ? -7.174 6.549 8.997 1.00 83.56 81 ILE A O 1
ATOM 612 N N . LEU A 1 82 ? -8.708 5.594 7.649 1.00 83.19 82 LEU A N 1
ATOM 613 C CA . LEU A 1 82 ? -9.881 5.963 8.434 1.00 83.19 82 LEU A CA 1
ATOM 614 C C . LEU A 1 82 ? -10.324 4.785 9.296 1.00 83.19 82 LEU A C 1
ATOM 616 O O . LEU A 1 82 ? -10.310 3.635 8.853 1.00 83.19 82 LEU A O 1
ATOM 620 N N . LEU A 1 83 ? -10.762 5.089 10.514 1.00 77.75 83 LEU A N 1
ATOM 621 C CA . LEU A 1 83 ? -11.446 4.133 11.368 1.00 77.75 83 LEU A CA 1
ATOM 622 C C . LEU A 1 83 ? -12.953 4.296 11.196 1.00 77.75 83 LEU A C 1
ATOM 624 O O . LEU A 1 83 ? -13.478 5.402 11.280 1.00 77.75 83 LEU A O 1
ATOM 628 N N . ILE A 1 84 ? -13.642 3.178 10.980 1.00 79.62 84 ILE A N 1
ATOM 629 C CA . ILE A 1 84 ? -15.101 3.115 10.922 1.00 79.62 84 ILE A CA 1
ATOM 630 C C . ILE A 1 84 ? -15.552 2.068 11.939 1.00 79.62 84 ILE A C 1
ATOM 632 O O . ILE A 1 84 ? -15.094 0.926 11.892 1.00 79.62 84 ILE A O 1
ATOM 636 N N . ALA A 1 85 ? -16.436 2.457 12.857 1.00 78.31 85 ALA A N 1
ATOM 637 C CA . ALA A 1 85 ? -16.997 1.577 13.877 1.00 78.31 85 ALA A CA 1
ATOM 638 C C . ALA A 1 85 ? -18.515 1.448 13.697 1.00 78.31 85 ALA A C 1
ATOM 640 O O . ALA A 1 85 ? -19.205 2.432 13.439 1.00 78.31 85 ALA A O 1
ATOM 641 N N . ASN A 1 86 ? -19.039 0.230 13.853 1.00 84.00 86 ASN A N 1
ATOM 642 C CA . ASN A 1 86 ? -20.478 -0.009 13.942 1.00 84.00 86 ASN A CA 1
ATOM 643 C C . ASN A 1 86 ? -20.901 0.059 15.414 1.00 84.00 86 ASN A C 1
ATOM 645 O O . ASN A 1 86 ? -20.781 -0.931 16.140 1.00 84.00 86 ASN A O 1
ATOM 649 N N . LEU A 1 87 ? -21.326 1.243 15.850 1.00 81.06 87 LEU A N 1
ATOM 650 C CA . LEU A 1 87 ? -21.719 1.494 17.233 1.00 81.06 87 LEU A CA 1
ATOM 651 C C . LEU A 1 87 ? -23.190 1.106 17.473 1.00 81.06 87 LEU A C 1
ATOM 653 O O . LEU A 1 87 ? -24.033 1.364 16.604 1.00 81.06 87 LEU A O 1
ATOM 657 N N . PRO A 1 88 ? -23.526 0.548 18.652 1.00 82.12 88 PRO A N 1
ATOM 658 C CA . PRO A 1 88 ? -24.910 0.414 19.094 1.00 82.12 88 PRO A CA 1
ATOM 659 C C . PRO A 1 88 ? -25.639 1.761 19.051 1.00 82.12 88 PRO A C 1
ATOM 661 O O . PRO A 1 88 ? -25.028 2.823 19.184 1.00 82.12 88 PRO A O 1
ATOM 664 N N . SER A 1 89 ? -26.956 1.733 18.843 1.00 81.56 89 SER A N 1
ATOM 665 C CA . SER A 1 89 ? -27.758 2.950 18.664 1.00 81.56 89 SER A CA 1
ATOM 666 C C . SER A 1 89 ? -27.706 3.903 19.856 1.00 81.56 89 SER A C 1
ATOM 668 O O . SER A 1 89 ? -27.764 5.110 19.654 1.00 81.56 89 SER A O 1
ATOM 670 N N . ASP A 1 90 ? -27.589 3.366 21.067 1.00 80.31 90 ASP A N 1
ATOM 671 C CA . ASP A 1 90 ? -27.463 4.090 22.335 1.00 80.31 90 ASP A CA 1
ATOM 672 C C . ASP A 1 90 ? -26.026 4.570 22.615 1.00 80.31 90 ASP A C 1
ATOM 674 O O . ASP A 1 90 ? -25.818 5.431 23.464 1.00 80.31 90 ASP A O 1
ATOM 678 N N . CYS A 1 91 ? -25.041 4.067 21.863 1.00 75.19 91 CYS A N 1
ATOM 679 C CA . CYS A 1 91 ? -23.647 4.515 21.890 1.00 75.19 91 CYS A CA 1
ATOM 680 C C . CYS A 1 91 ? -23.328 5.537 20.783 1.00 75.19 91 CYS A C 1
ATOM 682 O O . CYS A 1 91 ? -22.167 5.912 20.612 1.00 75.19 91 CYS A O 1
ATOM 684 N N . LYS A 1 92 ? -24.319 5.962 19.984 1.00 69.62 92 LYS A N 1
ATOM 685 C CA . LYS A 1 92 ? -24.123 6.981 18.944 1.00 69.62 92 LYS A CA 1
ATOM 686 C C . LYS A 1 92 ? -23.910 8.345 19.596 1.00 69.62 92 LYS A C 1
ATOM 688 O O . LYS A 1 92 ? -24.862 8.993 20.018 1.00 69.62 92 LYS A O 1
ATOM 693 N N . GLN A 1 93 ? -22.656 8.764 19.658 1.00 65.56 93 GLN A N 1
ATOM 694 C CA . GLN A 1 93 ? -22.271 10.121 20.035 1.00 65.56 93 GLN A CA 1
ATOM 695 C C . GLN A 1 93 ? -22.288 11.036 18.802 1.00 65.56 93 GLN A C 1
ATOM 697 O O . GLN A 1 93 ? -22.372 10.551 17.670 1.00 65.56 93 GLN A O 1
ATOM 702 N N . SER A 1 94 ? -22.236 12.355 18.998 1.00 63.88 94 SER A N 1
ATOM 703 C CA . SER A 1 94 ? -22.039 13.272 17.869 1.00 63.88 94 SER A CA 1
ATOM 704 C C . SER A 1 94 ? -20.671 13.026 17.210 1.00 63.88 94 SER A C 1
ATOM 706 O O . SER A 1 94 ? -19.732 12.590 17.877 1.00 63.88 94 SER A O 1
ATOM 708 N N . ASP A 1 95 ? -20.531 13.311 15.908 1.00 62.69 95 ASP A N 1
ATOM 709 C CA . ASP A 1 95 ? -19.289 13.069 15.142 1.00 62.69 95 ASP A CA 1
ATOM 710 C C . ASP A 1 95 ? -18.032 13.690 15.795 1.00 62.69 95 ASP A C 1
ATOM 712 O O . ASP A 1 95 ? -16.916 13.226 15.573 1.00 62.69 95 ASP A O 1
ATOM 716 N N . SER A 1 96 ? -18.206 14.729 16.620 1.00 58.25 96 SER A N 1
ATOM 717 C CA . SER A 1 96 ? -17.147 15.432 17.356 1.00 58.25 96 SER A CA 1
ATOM 718 C C . SER A 1 96 ? -16.766 14.823 18.713 1.00 58.25 96 SER A C 1
ATOM 720 O O . SER A 1 96 ? -15.800 15.279 19.318 1.00 58.25 96 SER A O 1
ATOM 722 N N . GLU A 1 97 ? -17.514 13.840 19.215 1.00 61.41 97 GLU A N 1
ATOM 723 C CA . GLU A 1 97 ? -17.344 13.273 20.565 1.00 61.41 97 GLU A CA 1
ATOM 724 C C . GLU A 1 97 ? -16.663 11.901 20.571 1.00 61.41 97 GLU A C 1
ATOM 726 O O . GLU A 1 97 ? -16.119 11.501 21.602 1.00 61.41 97 GLU A O 1
ATOM 731 N N . LEU A 1 98 ? -16.632 11.202 19.427 1.00 66.38 98 LEU A N 1
ATOM 732 C CA . LEU A 1 98 ? -15.992 9.892 19.319 1.00 66.38 98 LEU A CA 1
ATOM 733 C C . LEU A 1 98 ? -14.464 10.031 19.280 1.00 66.38 98 LEU A C 1
ATOM 735 O O . LEU A 1 98 ? -13.819 9.949 18.233 1.00 66.38 98 LEU A O 1
ATOM 739 N N . ASP A 1 99 ? -13.882 10.220 20.456 1.00 66.69 99 ASP A N 1
ATOM 740 C CA . ASP A 1 99 ? -12.444 10.294 20.641 1.00 66.69 99 ASP A CA 1
ATOM 741 C C . ASP A 1 99 ? -11.848 8.930 21.030 1.00 66.69 99 ASP A C 1
ATOM 743 O O . ASP A 1 99 ? -11.720 8.583 22.207 1.00 66.69 99 ASP A O 1
ATOM 747 N N . LEU A 1 100 ? -11.448 8.161 20.014 1.00 65.69 100 LEU A N 1
ATOM 748 C CA . LEU A 1 100 ? -10.825 6.840 20.175 1.00 65.69 100 LEU A CA 1
ATOM 749 C C . LEU A 1 100 ? -9.321 6.889 20.490 1.00 65.69 100 LEU A C 1
ATOM 751 O O . LEU A 1 100 ? -8.731 5.837 20.750 1.00 65.69 100 LEU A O 1
ATOM 755 N N . VAL A 1 101 ? -8.685 8.065 20.400 1.00 62.78 101 VAL A N 1
ATOM 756 C CA . VAL A 1 101 ? -7.214 8.184 20.348 1.00 62.78 101 VAL A CA 1
ATOM 757 C C . VAL A 1 101 ? -6.652 9.215 21.334 1.00 62.78 101 VAL A C 1
ATOM 759 O O . VAL A 1 101 ? -5.582 8.980 21.891 1.00 62.78 101 VAL A O 1
ATOM 762 N N . SER A 1 102 ? -7.325 10.346 21.552 1.00 56.38 102 SER A N 1
ATOM 763 C CA . SER A 1 102 ? -6.822 11.505 22.302 1.00 56.38 102 SER A CA 1
ATOM 764 C C . SER A 1 102 ? -7.411 11.718 23.702 1.00 56.38 102 SER A C 1
ATOM 766 O O . SER A 1 102 ? -6.923 12.593 24.421 1.00 56.38 102 SER A O 1
ATOM 768 N N . SER A 1 103 ? -8.369 10.904 24.157 1.00 53.91 103 SER A N 1
ATOM 769 C CA . SER A 1 103 ? -8.914 11.005 25.517 1.00 53.91 103 SER A CA 1
ATOM 770 C C . SER A 1 103 ? -8.225 10.028 26.486 1.00 53.91 103 SER A C 1
ATOM 772 O O . SER A 1 103 ? -7.484 9.134 26.085 1.00 53.91 103 SER A O 1
ATOM 774 N N . LYS A 1 104 ? -8.434 10.213 27.799 1.00 52.31 104 LYS A N 1
ATOM 775 C CA . LYS A 1 104 ? -7.781 9.503 28.930 1.00 52.31 104 LYS A CA 1
ATOM 776 C C . LYS A 1 104 ? -7.866 7.961 28.896 1.00 52.31 104 LYS A C 1
ATOM 778 O O . LYS A 1 104 ? -7.300 7.304 29.768 1.00 52.31 104 LYS A O 1
ATOM 783 N N . VAL A 1 105 ? -8.566 7.392 27.920 1.00 55.44 105 VAL A N 1
ATOM 784 C CA . VAL A 1 105 ? -8.811 5.967 27.719 1.00 55.44 105 VAL A CA 1
ATOM 785 C C . VAL A 1 105 ? -8.375 5.626 26.295 1.00 55.44 105 VAL A C 1
ATOM 787 O O . VAL A 1 105 ? -9.015 6.024 25.328 1.00 55.44 105 VAL A O 1
ATOM 790 N N . ASN A 1 106 ? -7.277 4.882 26.146 1.00 72.19 106 ASN A N 1
ATOM 791 C CA . ASN A 1 106 ? -6.843 4.394 24.837 1.00 72.19 106 ASN A CA 1
ATOM 792 C C . ASN A 1 106 ? -7.739 3.219 24.410 1.00 72.19 106 ASN 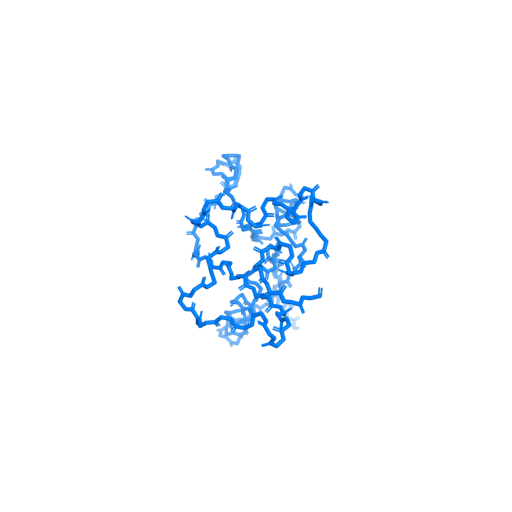A C 1
ATOM 794 O O . ASN A 1 106 ? -7.378 2.054 24.579 1.00 72.19 106 ASN A O 1
ATOM 798 N N . ILE A 1 107 ? -8.936 3.539 23.912 1.00 73.19 107 ILE A N 1
ATOM 799 C CA . ILE A 1 107 ? -9.956 2.572 23.483 1.00 73.19 107 ILE A CA 1
ATOM 800 C C . ILE A 1 107 ? -9.365 1.585 22.470 1.00 73.19 107 ILE A C 1
ATOM 802 O O . ILE A 1 107 ? -9.561 0.378 22.597 1.00 73.19 107 ILE A O 1
ATOM 806 N N . LEU A 1 108 ? -8.559 2.071 21.518 1.00 76.19 108 LEU A N 1
ATOM 807 C CA . LEU A 1 108 ? -7.882 1.213 20.540 1.00 76.19 108 LEU A CA 1
ATOM 808 C C . LEU A 1 108 ? -6.928 0.216 21.192 1.00 76.19 108 LEU A C 1
ATOM 810 O O . LEU A 1 108 ? -6.926 -0.959 20.830 1.00 76.19 108 LEU A O 1
ATOM 814 N N . GLN A 1 109 ? -6.132 0.659 22.162 1.00 78.62 109 GLN A N 1
ATOM 815 C CA . GLN A 1 109 ? -5.225 -0.221 22.891 1.00 78.62 109 GLN A CA 1
ATOM 816 C C . GLN A 1 109 ? -5.986 -1.244 23.730 1.00 78.62 109 GLN A C 1
ATOM 818 O O . GLN A 1 109 ? -5.584 -2.401 23.752 1.00 78.62 109 GLN A O 1
ATOM 823 N N . GLN A 1 110 ? -7.078 -0.855 24.386 1.00 77.50 110 GLN A N 1
ATOM 824 C CA . GLN A 1 110 ? -7.887 -1.776 25.187 1.00 77.50 110 GLN A CA 1
ATOM 825 C C . GLN A 1 110 ? -8.557 -2.855 24.334 1.00 77.50 110 GLN A C 1
ATOM 827 O O . GLN A 1 110 ? -8.502 -4.034 24.687 1.00 77.50 110 GLN A O 1
ATOM 832 N N . ILE A 1 111 ? -9.106 -2.471 23.175 1.00 80.62 111 ILE A N 1
ATOM 833 C CA . ILE A 1 111 ? -9.619 -3.420 22.180 1.00 80.62 111 ILE A CA 1
ATOM 834 C C . ILE A 1 111 ? -8.490 -4.354 21.729 1.00 80.62 111 ILE A C 1
ATOM 836 O O . ILE A 1 111 ? -8.650 -5.572 21.739 1.00 80.62 111 ILE A O 1
ATOM 840 N N . TYR A 1 112 ? -7.327 -3.799 21.373 1.00 81.44 112 TYR A N 1
ATOM 841 C CA . TYR A 1 112 ? -6.196 -4.581 20.870 1.00 81.44 112 TYR A CA 1
ATOM 842 C C . TYR A 1 112 ? -5.616 -5.546 21.916 1.00 81.44 112 TYR A C 1
ATOM 844 O O . TYR A 1 112 ? -5.183 -6.645 21.580 1.00 81.44 112 TYR A O 1
ATOM 852 N N . GLN A 1 113 ? -5.613 -5.152 23.190 1.00 86.19 113 GLN A N 1
ATOM 853 C CA . GLN A 1 113 ? -5.167 -5.979 24.313 1.00 86.19 113 GLN A CA 1
ATOM 854 C C . GLN A 1 113 ? -6.252 -6.948 24.809 1.00 86.19 113 GLN A C 1
ATOM 856 O O . GLN A 1 113 ? -5.959 -7.817 25.628 1.00 86.19 113 GLN A O 1
ATOM 861 N N . GLY A 1 114 ? -7.492 -6.817 24.326 1.00 82.31 114 GLY A N 1
ATOM 862 C CA . GLY A 1 114 ? -8.628 -7.641 24.736 1.00 82.31 114 GLY A CA 1
ATOM 863 C C . GLY A 1 114 ? -9.094 -7.390 26.172 1.00 82.31 114 GLY A C 1
ATOM 864 O O . GLY A 1 114 ? -9.705 -8.273 26.775 1.00 82.31 114 GLY A O 1
ATOM 865 N N . THR A 1 115 ? -8.791 -6.219 26.742 1.00 79.69 115 THR A N 1
ATOM 866 C CA . THR A 1 115 ? -9.157 -5.878 28.128 1.00 79.69 115 THR A CA 1
ATOM 867 C C . THR A 1 115 ? -10.631 -5.505 28.272 1.00 79.69 115 THR A C 1
ATOM 869 O O . THR A 1 115 ? -11.155 -5.543 29.381 1.00 79.69 115 THR A O 1
ATOM 872 N N . THR A 1 116 ? -11.308 -5.177 27.170 1.00 72.69 116 THR A N 1
ATOM 873 C CA . THR A 1 116 ? -12.753 -4.920 27.104 1.00 72.69 116 THR A CA 1
ATOM 874 C C . THR A 1 116 ? -13.366 -5.741 25.974 1.00 72.69 116 THR A C 1
ATOM 876 O O . THR A 1 116 ? -12.685 -6.088 2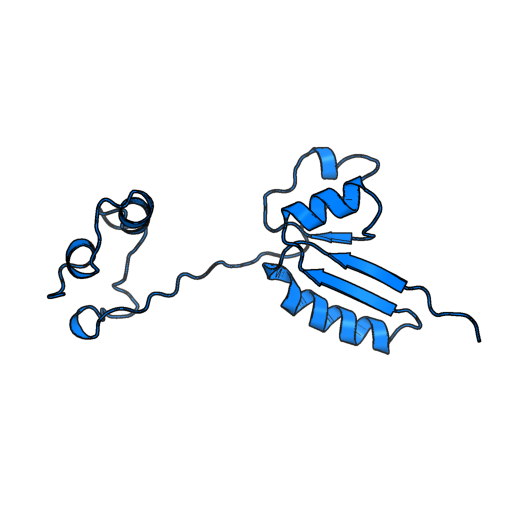5.005 1.00 72.69 116 THR A O 1
ATOM 879 N N . LYS A 1 117 ? -14.645 -6.107 26.107 1.00 74.62 117 LYS A N 1
ATOM 880 C CA . LYS A 1 117 ? -15.351 -6.934 25.107 1.00 74.62 117 LYS A CA 1
ATOM 881 C C . LYS A 1 117 ? -16.624 -6.283 24.579 1.00 74.62 117 LYS A C 1
ATOM 883 O O . LYS A 1 117 ? -17.241 -6.834 23.670 1.00 74.62 117 LYS A O 1
ATOM 888 N N . THR A 1 118 ? -17.015 -5.138 25.135 1.00 81.06 118 THR A N 1
ATOM 889 C CA . THR A 1 118 ? -18.261 -4.452 24.793 1.00 81.06 118 THR A CA 1
ATOM 890 C C . THR A 1 118 ? -18.017 -2.973 24.515 1.00 81.06 118 THR A C 1
ATOM 892 O O . THR A 1 118 ? -17.051 -2.376 24.995 1.00 81.06 118 THR A O 1
ATOM 895 N N . TRP A 1 119 ? -18.905 -2.372 23.722 1.00 79.25 119 TRP A N 1
ATOM 896 C CA . TRP A 1 119 ? -18.895 -0.928 23.499 1.00 79.25 119 TRP A CA 1
ATOM 897 C C . TRP A 1 119 ? -19.295 -0.152 24.756 1.00 79.25 119 TRP A C 1
ATOM 899 O O . TRP A 1 119 ? -18.762 0.933 24.964 1.00 79.25 119 TRP A O 1
ATOM 909 N N . GLY A 1 120 ? -20.156 -0.710 25.616 1.00 79.06 120 GLY A N 1
ATOM 910 C CA . GLY A 1 120 ? -20.520 -0.105 26.897 1.00 79.06 120 GLY A CA 1
ATOM 911 C C . GLY A 1 120 ? -19.323 0.074 27.823 1.00 79.06 120 GLY A C 1
ATOM 912 O O . GLY A 1 120 ? -19.142 1.160 28.368 1.00 79.06 120 GLY A O 1
ATOM 913 N N . ASP A 1 121 ? -18.434 -0.921 27.907 1.00 77.50 121 ASP A N 1
ATOM 914 C CA . ASP A 1 121 ? -17.195 -0.817 28.696 1.00 77.50 121 ASP A CA 1
ATOM 915 C C . ASP A 1 121 ? -16.282 0.323 28.210 1.00 77.50 121 ASP A C 1
ATOM 917 O O . ASP A 1 121 ? -15.548 0.926 28.991 1.00 77.50 121 ASP A O 1
ATOM 921 N N . LEU A 1 122 ? -16.303 0.595 26.902 1.00 75.19 122 LEU A N 1
ATOM 922 C CA . LEU A 1 122 ? -15.412 1.551 26.244 1.00 75.19 122 LEU A CA 1
ATOM 923 C C . LEU A 1 122 ? -15.979 2.972 26.201 1.00 75.19 122 LEU A C 1
ATOM 925 O O . LEU A 1 122 ? -15.219 3.933 26.285 1.00 75.19 122 LEU A O 1
ATOM 929 N N . LEU A 1 123 ? -17.296 3.100 26.032 1.00 76.69 123 LEU A N 1
ATOM 930 C CA . LEU A 1 123 ? -17.983 4.362 25.741 1.00 76.69 123 LEU A CA 1
ATOM 931 C C . LEU A 1 123 ? -18.988 4.769 26.828 1.00 76.69 123 LEU A C 1
ATOM 933 O O . LEU A 1 123 ? -19.572 5.846 26.736 1.00 76.69 123 LEU A O 1
ATOM 937 N N . GLY A 1 124 ? -19.201 3.935 27.849 1.00 72.38 124 GLY A N 1
ATOM 938 C CA . GLY A 1 124 ? -20.127 4.210 28.951 1.00 72.38 124 GLY A CA 1
ATOM 939 C C . GLY A 1 124 ? -21.609 4.170 28.561 1.00 72.38 124 GLY A C 1
ATOM 940 O O . GLY A 1 124 ? -22.438 4.731 29.275 1.00 72.38 124 GLY A O 1
ATOM 941 N N . CYS A 1 125 ? -21.946 3.543 27.434 1.00 77.50 125 CYS A N 1
ATOM 942 C CA . CYS A 1 125 ? -23.324 3.312 26.997 1.00 77.50 125 CYS A CA 1
ATOM 943 C C . CYS A 1 125 ? -23.908 2.020 27.599 1.00 77.50 125 CYS A C 1
ATOM 945 O O . CYS A 1 125 ? -23.181 1.192 28.152 1.00 77.50 125 CYS A O 1
ATOM 947 N N . GLN A 1 126 ? -25.230 1.847 27.518 1.00 67.25 126 GLN A N 1
ATOM 948 C CA . GLN A 1 126 ? -25.919 0.680 28.070 1.00 67.25 126 GLN A CA 1
ATOM 949 C C . GLN A 1 126 ? -25.934 -0.455 27.038 1.00 67.25 126 GLN A C 1
ATOM 951 O O . GLN A 1 126 ? -26.967 -0.742 26.438 1.00 67.25 126 GLN A O 1
ATOM 956 N N . SER A 1 127 ? -24.779 -1.101 26.838 1.00 57.78 127 SER A N 1
ATOM 957 C CA . SER A 1 127 ? -24.669 -2.315 26.013 1.00 57.78 127 SER A CA 1
ATOM 958 C C . SER A 1 127 ? -24.976 -3.587 26.791 1.00 57.78 127 SER A C 1
ATOM 960 O O . SER A 1 127 ? -24.324 -3.761 27.847 1.00 57.78 127 SER A O 1
#

Secondary structure (DSSP, 8-state):
-PPPPEEEEEE-GGGHHHHHHHHHHHHHHSS-EEEEE--HHHHHHHHHHTT--SEEE-SSPPPGGGGSTT----------PPP-----GGG---TTT--SSSSSS-HHHHHHHTS--SHHHHH----

Organism: NCBI:txid2138

InterPro domains:
  IPR024370 PBP domain [PF12849] (9-123)